Protein AF-A0A2V5TLI1-F1 (afdb_monomer)

Mean predicted aligned error: 14.73 Å

Radius of gyration: 25.05 Å; Cα contacts (8 Å, |Δi|>4): 36; chains: 1; bounding box: 52×43×59 Å

Secondary structure (DSSP, 8-state):
--HHHHHHHHHHHHHHHHHHH--GGG--HHHHHHHHHHHHHHHHHHHHHHHS-SSGGG-TTS-HHHHHHHHHHHHHHHHHHHHS----HHHHTT-HHHHHHHHHHHHHHHHHHHHHHHHHHHHHHHHSSS-HHHHHHHHHHHHHHHHS-STTSSS--

Solvent-accessible surface area (backbone atoms only — not comparable to full-atom values): 9344 Å² total; per-residue (Å²): 127,69,62,62,63,53,50,52,68,52,44,56,59,51,54,50,49,36,53,75,70,41,62,62,93,86,42,64,20,70,58,49,42,52,48,68,58,43,49,59,51,51,51,50,51,53,45,45,67,74,68,55,51,98,42,71,86,64,34,84,89,54,53,72,71,55,33,54,50,51,55,50,52,52,49,56,50,52,55,54,50,68,73,54,67,87,65,48,78,72,56,46,75,73,35,69,69,50,54,52,53,49,48,52,53,50,52,51,49,53,53,54,52,49,49,63,70,44,43,63,53,54,52,48,59,62,55,76,76,56,64,76,74,59,57,58,50,54,54,51,49,54,51,48,64,69,66,52,72,88,79,80,84,85,83,85,135

Structure (mmCIF, N/CA/C/O backbone):
data_AF-A0A2V5TLI1-F1
#
_entry.id   AF-A0A2V5TLI1-F1
#
loop_
_atom_site.group_PDB
_atom_site.id
_atom_site.type_symbol
_atom_site.label_atom_id
_atom_site.label_alt_id
_atom_site.label_comp_id
_atom_site.label_asym_id
_atom_site.label_entity_id
_atom_site.label_seq_id
_atom_site.pdbx_PDB_ins_code
_atom_site.Cartn_x
_atom_site.Cartn_y
_atom_site.Cartn_z
_atom_site.occupancy
_atom_site.B_iso_or_equiv
_atom_site.auth_seq_id
_atom_site.auth_comp_id
_atom_site.auth_asym_id
_atom_site.auth_atom_id
_atom_site.pdbx_PDB_model_num
ATOM 1 N N . MET A 1 1 ? 3.434 -0.096 6.756 1.00 56.91 1 MET A N 1
ATOM 2 C CA . MET A 1 1 ? 3.728 0.420 5.394 1.00 56.91 1 MET A CA 1
ATOM 3 C C . MET A 1 1 ? 4.841 -0.367 4.680 1.00 56.91 1 MET A C 1
ATOM 5 O O . MET A 1 1 ? 5.474 0.160 3.778 1.00 56.91 1 MET A O 1
ATOM 9 N N . THR A 1 2 ? 5.079 -1.636 5.031 1.00 74.00 2 THR A N 1
ATOM 10 C CA . THR A 1 2 ? 6.115 -2.478 4.396 1.00 74.00 2 THR A CA 1
ATOM 11 C C . THR A 1 2 ? 5.667 -3.091 3.068 1.00 74.00 2 THR A C 1
ATOM 13 O O . THR A 1 2 ? 6.516 -3.456 2.265 1.00 74.00 2 THR A O 1
ATOM 16 N N . GLY A 1 3 ? 4.357 -3.156 2.803 1.00 73.44 3 GLY A N 1
ATOM 17 C CA . GLY A 1 3 ? 3.825 -3.696 1.548 1.00 73.44 3 GLY A CA 1
ATOM 18 C C . GLY A 1 3 ? 4.264 -2.905 0.314 1.00 73.44 3 GLY A C 1
ATOM 19 O O . GLY A 1 3 ? 4.713 -3.501 -0.651 1.00 73.44 3 GLY A O 1
ATOM 20 N N . ILE A 1 4 ? 4.243 -1.569 0.375 1.00 77.06 4 ILE A N 1
ATOM 21 C CA . ILE A 1 4 ? 4.564 -0.687 -0.763 1.00 77.06 4 ILE A CA 1
ATOM 22 C C . ILE A 1 4 ? 5.971 -0.942 -1.348 1.00 77.06 4 ILE A C 1
ATOM 24 O O . ILE A 1 4 ? 6.070 -1.171 -2.554 1.00 77.06 4 ILE A O 1
ATOM 28 N N . PRO A 1 5 ? 7.071 -0.938 -0.564 1.00 79.25 5 PRO A N 1
ATOM 29 C CA . PRO A 1 5 ? 8.399 -1.191 -1.126 1.00 79.25 5 PRO A CA 1
ATOM 30 C C . PRO A 1 5 ? 8.560 -2.618 -1.667 1.00 79.25 5 PRO A C 1
ATOM 32 O O . PRO A 1 5 ? 9.257 -2.803 -2.660 1.00 79.25 5 PRO A O 1
ATOM 35 N N . ILE A 1 6 ? 7.902 -3.612 -1.062 1.00 80.88 6 ILE A N 1
ATOM 36 C CA . ILE A 1 6 ? 7.941 -5.006 -1.528 1.00 80.88 6 ILE A CA 1
ATOM 37 C C . ILE A 1 6 ? 7.189 -5.141 -2.857 1.00 80.88 6 ILE A C 1
ATOM 39 O O . ILE A 1 6 ? 7.718 -5.720 -3.804 1.00 80.88 6 ILE A O 1
ATOM 43 N N . SER A 1 7 ? 5.999 -4.543 -2.958 1.00 82.38 7 SER A N 1
ATOM 44 C CA . SER A 1 7 ? 5.223 -4.480 -4.197 1.00 82.38 7 SER A CA 1
ATOM 45 C C . SER A 1 7 ? 6.009 -3.802 -5.313 1.00 82.38 7 SER A C 1
ATOM 47 O O . SER A 1 7 ? 6.040 -4.325 -6.417 1.00 82.38 7 SER A O 1
ATOM 49 N N . ASN A 1 8 ? 6.712 -2.701 -5.038 1.00 80.75 8 ASN A N 1
ATOM 50 C CA . ASN A 1 8 ? 7.533 -2.031 -6.051 1.00 80.75 8 ASN A CA 1
ATOM 51 C C . ASN A 1 8 ? 8.754 -2.866 -6.471 1.00 80.75 8 ASN A C 1
ATOM 53 O O . ASN A 1 8 ? 9.108 -2.882 -7.648 1.00 80.75 8 ASN A O 1
ATOM 57 N N . ALA A 1 9 ? 9.390 -3.569 -5.527 1.00 82.50 9 ALA A N 1
ATOM 58 C CA . ALA A 1 9 ? 10.556 -4.405 -5.805 1.00 82.50 9 ALA A CA 1
ATOM 59 C C . ALA A 1 9 ? 10.224 -5.612 -6.698 1.00 82.50 9 ALA A C 1
ATOM 61 O O . ALA A 1 9 ? 11.061 -6.024 -7.497 1.00 82.50 9 ALA A O 1
ATOM 62 N N . ILE A 1 10 ? 9.016 -6.166 -6.566 1.00 85.75 10 ILE A N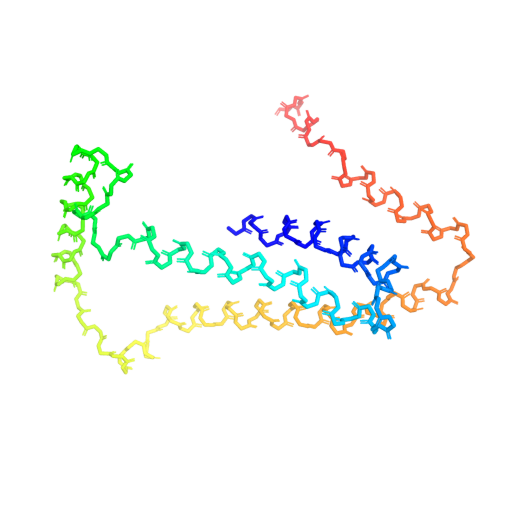 1
ATOM 63 C CA . ILE A 1 10 ? 8.553 -7.324 -7.345 1.00 85.75 10 ILE A CA 1
ATOM 64 C C . ILE A 1 10 ? 7.811 -6.879 -8.609 1.00 85.75 10 ILE A C 1
ATOM 66 O O . ILE A 1 10 ? 8.014 -7.450 -9.679 1.00 85.75 10 ILE A O 1
ATOM 70 N N . GLY A 1 11 ? 6.981 -5.842 -8.496 1.00 83.38 11 GLY A N 1
ATOM 71 C CA . GLY A 1 11 ? 6.141 -5.329 -9.571 1.00 83.38 11 GLY A CA 1
ATOM 72 C C . GLY A 1 11 ? 6.961 -4.806 -10.741 1.00 83.38 11 GLY A C 1
ATOM 73 O O . GLY A 1 11 ? 6.709 -5.200 -11.869 1.00 83.38 11 GLY A O 1
ATOM 74 N N . ALA A 1 12 ? 8.011 -4.013 -10.500 1.00 83.62 12 ALA A N 1
ATOM 75 C CA . ALA A 1 12 ? 8.782 -3.426 -11.598 1.00 83.62 12 ALA A CA 1
ATOM 76 C C . ALA A 1 12 ? 9.468 -4.472 -12.517 1.00 83.62 12 ALA A C 1
ATOM 78 O O . ALA A 1 12 ? 9.313 -4.365 -13.736 1.00 83.62 12 ALA A O 1
ATOM 79 N N . PRO A 1 13 ? 10.168 -5.508 -12.003 1.00 87.69 13 PRO A N 1
ATOM 80 C CA . PRO A 1 13 ? 10.688 -6.589 -12.845 1.00 87.69 13 PRO A CA 1
ATOM 81 C C . PRO A 1 13 ? 9.594 -7.438 -13.504 1.00 87.69 13 PRO A C 1
ATOM 83 O O . PRO A 1 13 ? 9.740 -7.822 -14.662 1.00 87.69 13 PRO A O 1
ATOM 86 N N . LEU A 1 14 ? 8.502 -7.721 -12.785 1.00 87.12 14 LEU A N 1
ATOM 87 C CA . LEU A 1 14 ? 7.394 -8.528 -13.298 1.00 87.12 14 LEU A CA 1
ATOM 88 C C . LEU A 1 14 ? 6.684 -7.828 -14.465 1.00 87.12 14 LEU A C 1
ATOM 90 O O . LEU A 1 14 ? 6.477 -8.436 -15.513 1.00 87.12 14 LEU A O 1
ATOM 94 N N . SER A 1 15 ? 6.375 -6.538 -14.319 1.00 86.56 15 SER A N 1
ATOM 95 C CA . SER A 1 15 ? 5.786 -5.717 -15.377 1.00 86.56 15 SER A CA 1
ATOM 96 C C . SER A 1 15 ? 6.725 -5.595 -16.582 1.00 86.56 15 SER A C 1
ATOM 98 O O . SER A 1 15 ? 6.261 -5.681 -17.717 1.00 86.56 15 SER A O 1
ATOM 100 N N . GLY A 1 16 ? 8.041 -5.461 -16.360 1.00 85.44 16 GLY A N 1
ATOM 101 C CA . GLY A 1 16 ? 9.040 -5.470 -17.435 1.00 85.44 16 GLY A CA 1
ATOM 102 C C . GLY A 1 16 ? 9.054 -6.789 -18.214 1.00 85.44 16 GLY A C 1
ATOM 103 O O . GLY A 1 16 ? 8.968 -6.787 -19.438 1.00 85.44 16 GLY A O 1
ATOM 104 N N . PHE A 1 17 ? 9.049 -7.922 -17.507 1.00 88.25 17 PHE A N 1
ATOM 105 C CA . PHE A 1 17 ? 8.986 -9.246 -18.128 1.00 88.25 17 PHE A CA 1
ATOM 106 C C . PHE A 1 17 ? 7.717 -9.438 -18.972 1.00 88.25 17 PHE A C 1
ATOM 108 O O . PHE A 1 17 ? 7.788 -9.964 -20.081 1.00 88.25 17 PHE A O 1
ATOM 115 N N . ILE A 1 18 ? 6.560 -8.982 -18.481 1.00 86.81 18 ILE A N 1
ATOM 116 C CA . ILE A 1 18 ? 5.294 -9.071 -19.221 1.00 86.81 18 ILE A CA 1
ATOM 117 C C . ILE A 1 18 ? 5.344 -8.219 -20.495 1.00 86.81 18 ILE A C 1
ATOM 119 O O . ILE A 1 18 ? 4.918 -8.679 -21.553 1.00 86.81 18 ILE A O 1
ATOM 123 N N . LEU A 1 19 ? 5.880 -6.999 -20.415 1.00 86.06 19 LEU A N 1
ATOM 124 C CA . LEU A 1 19 ? 5.987 -6.115 -21.576 1.00 86.06 19 LEU A CA 1
ATOM 125 C C . LEU A 1 19 ? 6.911 -6.680 -22.665 1.00 86.06 19 LEU A C 1
ATOM 127 O O . LEU A 1 19 ? 6.568 -6.567 -23.843 1.00 86.06 19 LEU A O 1
ATOM 131 N N . ASP A 1 20 ? 8.015 -7.318 -22.270 1.00 84.62 20 ASP A N 1
ATOM 132 C CA . ASP A 1 20 ? 9.038 -7.830 -23.190 1.00 84.62 20 ASP A CA 1
ATOM 133 C C . ASP A 1 20 ? 8.717 -9.216 -23.777 1.00 84.62 20 ASP A C 1
ATOM 135 O O . ASP A 1 20 ? 9.148 -9.527 -24.884 1.00 84.62 20 ASP A O 1
ATOM 139 N N . GLN A 1 21 ? 8.010 -10.081 -23.040 1.00 82.44 21 GLN A N 1
ATOM 140 C CA . GLN A 1 21 ? 7.843 -11.498 -23.411 1.00 82.44 21 GLN A CA 1
ATOM 141 C C . GLN A 1 21 ? 6.412 -11.869 -23.828 1.00 82.44 21 GLN A C 1
ATOM 143 O O . GLN A 1 21 ? 6.206 -12.902 -24.469 1.00 82.44 21 GLN A O 1
ATOM 148 N N . VAL A 1 22 ? 5.402 -11.061 -23.485 1.00 82.19 22 VAL A N 1
ATOM 149 C CA . VAL A 1 22 ? 3.990 -11.420 -23.699 1.00 82.19 22 VAL A CA 1
ATOM 150 C C . VAL A 1 22 ? 3.417 -10.687 -24.910 1.00 82.19 22 VAL A C 1
ATOM 152 O O . VAL A 1 22 ? 2.838 -9.608 -24.809 1.00 82.19 22 VAL A O 1
ATOM 155 N N . HIS A 1 23 ? 3.523 -11.335 -26.070 1.00 80.31 23 HIS A N 1
ATOM 156 C CA . HIS A 1 23 ? 2.952 -10.880 -27.346 1.00 80.31 23 HIS A CA 1
ATOM 157 C C . HIS A 1 23 ? 1.864 -11.830 -27.867 1.00 80.31 23 HIS A C 1
ATOM 159 O O . HIS A 1 23 ? 1.790 -12.152 -29.054 1.00 80.31 23 HIS A O 1
ATOM 165 N N . TRP A 1 24 ? 1.028 -12.348 -26.971 1.00 85.19 24 TRP A N 1
ATOM 166 C CA . TRP A 1 24 ? 0.024 -13.341 -27.346 1.00 85.19 24 TRP A CA 1
ATOM 167 C C . TRP A 1 24 ? -1.140 -12.719 -28.121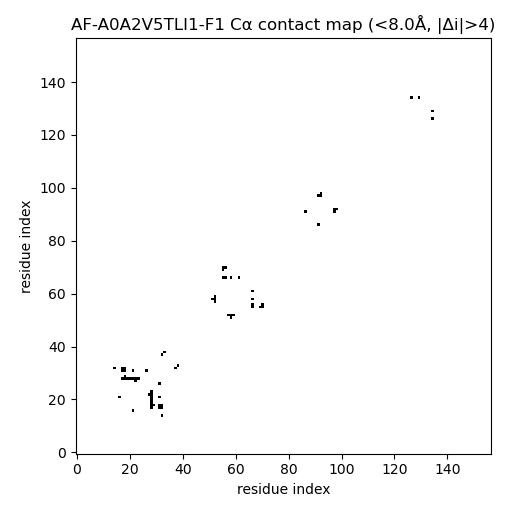 1.00 85.19 24 TRP A C 1
ATOM 169 O O . TRP A 1 24 ? -1.548 -11.583 -27.862 1.00 85.19 24 TRP A O 1
ATOM 179 N N . LEU A 1 25 ? -1.705 -13.505 -29.046 1.00 77.56 25 LEU A N 1
ATOM 180 C CA . LEU A 1 25 ? -2.914 -13.175 -29.817 1.00 77.56 25 LEU A CA 1
ATOM 181 C C . LEU A 1 25 ? -2.807 -11.887 -30.660 1.00 77.56 25 LEU A C 1
ATOM 183 O O . LEU A 1 25 ? -3.817 -11.248 -30.941 1.00 77.56 25 LEU A O 1
ATOM 187 N N . GLY A 1 26 ? -1.590 -11.476 -31.039 1.00 81.62 26 GLY A N 1
ATOM 188 C CA . GLY A 1 26 ? -1.364 -10.240 -31.802 1.00 81.62 26 GLY A CA 1
ATOM 189 C C . GLY A 1 26 ? -1.720 -8.960 -31.034 1.00 81.62 26 GLY A C 1
ATOM 190 O O . GLY A 1 26 ? -1.833 -7.892 -31.632 1.00 81.62 26 GLY A O 1
ATOM 191 N N . MET A 1 27 ? -1.920 -9.049 -29.715 1.00 83.12 27 MET A N 1
ATOM 192 C CA . MET A 1 27 ? -2.233 -7.905 -28.865 1.00 83.12 27 MET A CA 1
ATOM 193 C C . MET A 1 27 ? -0.960 -7.263 -28.316 1.00 83.12 27 MET A C 1
ATOM 195 O O . MET A 1 27 ? 0.014 -7.939 -27.992 1.00 83.12 27 MET A O 1
ATOM 199 N N . SER A 1 28 ? -0.988 -5.939 -28.163 1.00 85.38 28 SER A N 1
ATOM 200 C CA . SER A 1 28 ? 0.102 -5.191 -27.540 1.00 85.38 28 SER A CA 1
ATOM 201 C C . SER A 1 28 ? 0.292 -5.596 -26.073 1.00 85.38 28 SER A C 1
ATOM 203 O O . SER A 1 28 ? -0.683 -5.674 -25.320 1.00 85.38 28 SER A O 1
ATOM 205 N N . SER A 1 29 ? 1.543 -5.766 -25.644 1.00 86.88 29 SER A N 1
ATOM 206 C CA . SER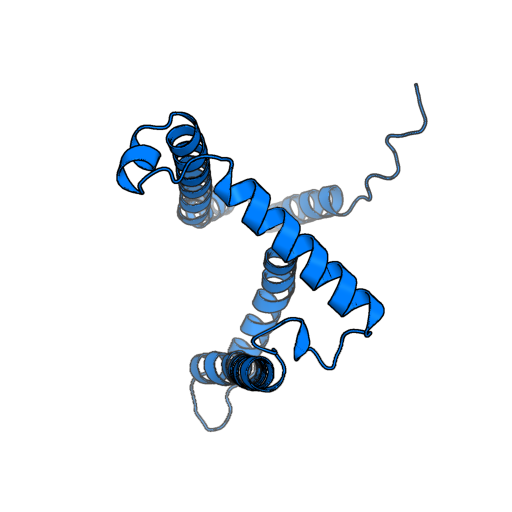 A 1 29 ? 1.914 -6.268 -24.313 1.00 86.88 29 SER A CA 1
ATOM 207 C C . SER A 1 29 ? 1.361 -5.436 -23.149 1.00 86.88 29 SER A C 1
ATOM 209 O O . SER A 1 29 ? 1.084 -5.971 -22.080 1.00 86.88 29 SER A O 1
ATOM 211 N N . TRP A 1 30 ? 1.115 -4.134 -23.347 1.00 87.25 30 TRP A N 1
ATOM 212 C CA . TRP A 1 30 ? 0.516 -3.270 -22.319 1.00 87.25 30 TRP A CA 1
ATOM 213 C C . TRP A 1 30 ? -0.906 -3.703 -21.922 1.00 87.25 30 TRP A C 1
ATOM 215 O O . TRP A 1 30 ? -1.308 -3.522 -20.775 1.00 87.25 30 TRP A O 1
ATOM 225 N N . ARG A 1 31 ? -1.668 -4.313 -22.845 1.00 89.44 31 ARG A N 1
ATOM 226 C CA . ARG A 1 31 ? -3.004 -4.861 -22.548 1.00 89.44 31 ARG A CA 1
ATOM 227 C C . ARG A 1 31 ? -2.880 -6.110 -21.685 1.00 89.44 31 ARG A C 1
ATOM 229 O O . ARG A 1 31 ? -3.654 -6.289 -20.752 1.00 89.44 31 ARG A O 1
ATOM 236 N N . TRP A 1 32 ? -1.882 -6.944 -21.976 1.00 89.75 32 TRP A N 1
ATOM 237 C CA . TRP A 1 32 ? -1.574 -8.128 -21.181 1.00 89.75 32 TRP A CA 1
ATOM 238 C C . TRP A 1 32 ? -1.082 -7.781 -19.783 1.00 89.75 32 TRP A C 1
ATOM 240 O O . TRP A 1 32 ? -1.475 -8.464 -18.847 1.00 89.75 32 TRP A O 1
ATOM 250 N N . LEU A 1 33 ? -0.325 -6.694 -19.616 1.00 89.12 33 LEU A N 1
ATOM 251 C CA . LEU A 1 33 ? 0.033 -6.172 -18.296 1.00 89.12 33 LEU A CA 1
ATOM 252 C C . LEU A 1 33 ? -1.226 -5.867 -17.475 1.00 89.12 33 LEU A C 1
ATOM 254 O O . LEU A 1 33 ? -1.386 -6.402 -16.383 1.00 89.12 33 LEU A O 1
ATOM 258 N N . LEU A 1 34 ? -2.169 -5.100 -18.032 1.00 88.44 34 LEU A N 1
ATOM 259 C CA . LEU A 1 34 ? -3.424 -4.779 -17.345 1.00 88.44 34 LEU A CA 1
ATOM 260 C C . LEU A 1 34 ? -4.260 -6.021 -17.010 1.00 88.44 34 LEU A C 1
ATOM 262 O O . LEU A 1 34 ? -4.866 -6.077 -15.945 1.00 88.44 34 LEU A O 1
ATOM 266 N N . ILE A 1 35 ? -4.304 -7.012 -17.902 1.00 90.62 35 ILE A N 1
ATOM 267 C CA . ILE A 1 35 ? -5.069 -8.244 -17.677 1.00 90.62 35 ILE A CA 1
ATOM 268 C C . ILE A 1 35 ? -4.395 -9.113 -16.613 1.00 90.62 35 ILE A C 1
ATOM 270 O O . ILE A 1 35 ? -5.053 -9.532 -15.669 1.00 90.62 35 ILE A O 1
ATOM 274 N N . LEU A 1 36 ? -3.097 -9.388 -16.748 1.00 89.81 36 LEU A N 1
ATOM 275 C CA . LEU A 1 36 ? -2.369 -10.299 -15.863 1.00 89.81 36 LEU A CA 1
ATOM 276 C C . LEU A 1 36 ? -2.159 -9.721 -14.465 1.00 89.81 36 LEU A C 1
ATOM 278 O O . LEU A 1 36 ? -2.129 -10.481 -13.504 1.00 89.81 36 LEU A O 1
ATOM 282 N N . GLU A 1 37 ? -2.040 -8.402 -14.337 1.00 88.69 37 GLU A N 1
ATOM 283 C CA . GLU A 1 37 ? -1.909 -7.731 -13.042 1.00 88.69 37 GLU A CA 1
ATOM 284 C C . GLU A 1 37 ? -3.279 -7.367 -12.448 1.00 88.69 37 GLU A C 1
ATOM 286 O O . GLU A 1 37 ? -3.514 -7.521 -11.248 1.00 88.69 37 GLU A O 1
ATOM 291 N N . GLY A 1 38 ? -4.227 -6.952 -13.292 1.00 89.69 38 GLY A N 1
ATOM 292 C CA . GLY A 1 38 ? -5.570 -6.565 -12.870 1.00 89.69 38 GLY A CA 1
ATOM 293 C C . GLY A 1 38 ? -6.459 -7.748 -12.493 1.00 89.69 38 GLY A C 1
ATOM 294 O O . GLY A 1 38 ? -7.218 -7.650 -11.532 1.00 89.69 38 GLY A O 1
ATOM 295 N N . LEU A 1 39 ? -6.364 -8.884 -13.190 1.00 94.25 39 LEU A N 1
ATOM 296 C CA . LEU A 1 39 ? -7.216 -10.046 -12.919 1.00 94.25 39 LEU A CA 1
ATOM 297 C C . LEU A 1 39 ? -7.002 -10.618 -11.503 1.00 94.25 39 LEU A C 1
ATOM 299 O O . LEU A 1 39 ? -8.000 -10.781 -10.796 1.00 94.25 39 LEU A O 1
ATOM 303 N N . PRO A 1 40 ? -5.763 -10.855 -11.018 1.00 92.44 40 PRO A N 1
ATOM 304 C CA . PRO A 1 40 ? -5.534 -11.247 -9.629 1.00 92.44 40 PRO A CA 1
ATOM 305 C C . PRO A 1 40 ? -6.061 -10.214 -8.631 1.00 92.44 40 PRO A C 1
ATOM 307 O O . PRO A 1 40 ? -6.635 -10.596 -7.616 1.00 92.44 40 PRO A O 1
ATOM 310 N N . ALA A 1 41 ? -5.925 -8.915 -8.921 1.00 91.81 41 ALA A N 1
ATOM 311 C CA . ALA A 1 41 ? -6.433 -7.857 -8.050 1.00 91.81 41 ALA A CA 1
ATOM 312 C C . ALA A 1 41 ? -7.969 -7.876 -7.950 1.00 91.81 41 ALA A C 1
ATOM 314 O O . ALA A 1 41 ? -8.513 -7.757 -6.853 1.00 91.81 41 ALA A O 1
ATOM 315 N N . VAL A 1 42 ? -8.671 -8.090 -9.068 1.00 94.75 42 VAL A N 1
ATOM 316 C CA . VAL A 1 42 ? -10.135 -8.238 -9.092 1.00 94.75 42 VAL A CA 1
ATOM 317 C C . VAL A 1 42 ? -10.566 -9.481 -8.319 1.00 94.75 42 VAL A C 1
ATOM 319 O O . VAL A 1 42 ? -11.477 -9.395 -7.499 1.00 94.75 42 VAL A O 1
ATOM 322 N N . ILE A 1 43 ? -9.889 -10.615 -8.520 1.00 95.06 43 ILE A N 1
ATOM 323 C CA . ILE A 1 43 ? -10.162 -11.849 -7.770 1.00 95.06 43 ILE A CA 1
ATOM 324 C C . ILE A 1 43 ? -9.971 -11.604 -6.272 1.00 95.06 43 ILE A C 1
ATOM 326 O O . ILE A 1 43 ? -10.862 -11.923 -5.490 1.00 95.06 43 ILE A O 1
ATOM 330 N N . CYS A 1 44 ? -8.866 -10.977 -5.863 1.00 93.12 44 CYS A N 1
ATOM 331 C CA . CYS A 1 44 ? -8.631 -10.597 -4.472 1.00 93.12 44 CYS A CA 1
ATOM 332 C C . CYS A 1 44 ? -9.711 -9.651 -3.934 1.00 93.12 44 CYS A C 1
ATOM 334 O O . CYS A 1 44 ? -10.110 -9.799 -2.786 1.00 93.12 44 CYS A O 1
ATOM 336 N N . GLY A 1 45 ? -10.213 -8.714 -4.741 1.00 92.38 45 GLY A N 1
ATOM 337 C CA . GLY A 1 45 ? -11.315 -7.826 -4.365 1.00 92.38 45 GLY A CA 1
ATOM 338 C C . GLY A 1 45 ? -12.631 -8.574 -4.135 1.00 92.38 45 GLY A C 1
ATOM 339 O O . GLY A 1 45 ? -13.304 -8.342 -3.133 1.00 92.38 45 GLY A O 1
ATOM 340 N N . VAL A 1 46 ? -12.972 -9.520 -5.014 1.00 94.00 46 VAL A N 1
ATOM 341 C CA . 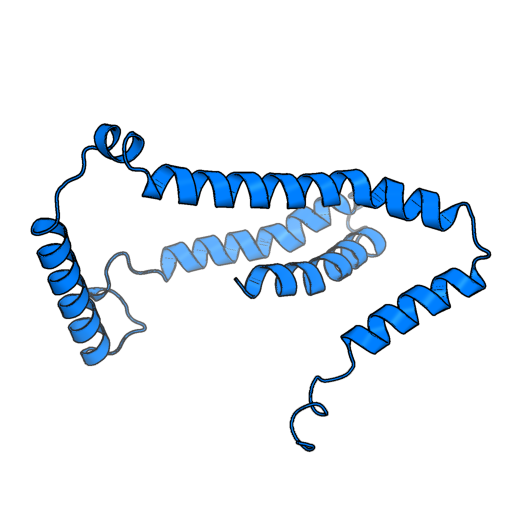VAL A 1 46 ? -14.155 -10.382 -4.856 1.00 94.00 46 VAL A CA 1
ATOM 342 C C . VAL A 1 46 ? -13.999 -11.301 -3.646 1.00 94.00 46 VAL A C 1
ATOM 344 O O . VAL A 1 46 ? -14.922 -11.428 -2.847 1.00 94.00 46 VAL A O 1
ATOM 347 N N . LEU A 1 47 ? -12.824 -11.905 -3.464 1.00 90.69 47 LEU A N 1
ATOM 348 C CA . LEU A 1 47 ? -12.527 -12.717 -2.288 1.00 90.69 47 LEU A CA 1
ATOM 349 C C . LEU A 1 47 ? -12.606 -11.881 -1.014 1.00 90.69 47 LEU A C 1
ATOM 351 O O . LEU A 1 47 ? -13.231 -12.317 -0.061 1.00 90.69 47 LEU A O 1
ATOM 355 N N . ALA A 1 48 ? -12.053 -10.669 -0.997 1.00 89.31 48 ALA A N 1
ATOM 356 C CA . ALA A 1 48 ? -12.192 -9.767 0.136 1.00 89.31 48 ALA A CA 1
ATOM 357 C C . ALA A 1 48 ? -13.670 -9.480 0.418 1.00 89.31 48 ALA A C 1
ATOM 359 O O . ALA A 1 48 ? -14.087 -9.615 1.555 1.00 89.31 48 ALA A O 1
ATOM 360 N N . TYR A 1 49 ? -14.487 -9.193 -0.595 1.00 85.56 49 TYR A N 1
ATOM 361 C CA . TYR A 1 49 ? -15.924 -8.981 -0.405 1.00 85.56 49 TYR A CA 1
ATOM 362 C C . TYR A 1 49 ? -16.650 -10.204 0.189 1.00 85.56 49 TYR A C 1
ATOM 364 O O . TYR A 1 49 ? -17.552 -10.045 1.005 1.00 85.56 49 TYR A O 1
ATOM 372 N N . LEU A 1 50 ? -16.254 -11.422 -0.193 1.00 84.88 50 LEU A N 1
ATOM 373 C CA . LEU A 1 50 ? -16.877 -12.659 0.293 1.00 84.88 50 LEU A CA 1
ATOM 374 C C . LEU A 1 50 ? -16.322 -13.146 1.643 1.00 84.88 50 LEU A C 1
ATOM 376 O O . LEU A 1 50 ? -17.043 -13.800 2.395 1.00 84.88 50 LEU A O 1
ATOM 380 N N . LEU A 1 51 ? -15.048 -12.876 1.940 1.00 84.00 51 LEU A N 1
ATOM 381 C CA . LEU A 1 51 ? -14.355 -13.349 3.140 1.00 84.00 51 LEU A CA 1
ATOM 382 C C . LEU A 1 51 ? -14.304 -12.312 4.269 1.00 84.00 51 LEU A C 1
ATOM 384 O O . LEU A 1 51 ? -14.213 -12.734 5.423 1.00 84.00 51 LEU A O 1
ATOM 388 N N . LEU A 1 52 ? -14.343 -10.999 3.987 1.00 82.38 52 LEU A N 1
ATOM 389 C CA . LEU A 1 52 ? -14.358 -9.978 5.040 1.00 82.38 52 LEU A CA 1
ATOM 390 C C . LEU A 1 52 ? -15.752 -9.905 5.678 1.00 82.38 52 LEU A C 1
ATOM 392 O O . LEU A 1 52 ? -16.713 -9.500 5.025 1.00 82.38 52 LEU A O 1
ATOM 396 N N . PRO A 1 53 ? -15.871 -10.234 6.970 1.00 78.94 53 PRO A N 1
ATOM 397 C CA . PRO A 1 53 ? -17.102 -10.036 7.714 1.00 78.94 53 PRO A CA 1
ATOM 398 C C . PRO A 1 53 ? -17.284 -8.546 8.011 1.00 78.94 53 PRO A C 1
ATOM 400 O O . PRO A 1 53 ? -16.328 -7.853 8.361 1.00 78.94 53 PRO A O 1
ATOM 403 N N . ASN A 1 54 ? -18.523 -8.058 7.953 1.00 78.69 54 ASN A N 1
ATOM 404 C CA . ASN A 1 54 ? -18.829 -6.656 8.259 1.00 78.69 54 ASN A CA 1
ATOM 405 C C . ASN A 1 54 ? -18.708 -6.338 9.757 1.00 78.69 54 ASN A C 1
ATOM 407 O O . ASN A 1 54 ? -18.620 -5.172 10.144 1.00 78.69 54 ASN A O 1
ATOM 411 N N . ARG A 1 55 ? -18.735 -7.365 10.616 1.00 76.31 55 ARG A N 1
ATOM 412 C CA . ARG A 1 55 ? -18.659 -7.228 12.072 1.00 76.31 55 ARG A CA 1
ATOM 413 C C . ARG A 1 55 ? -17.691 -8.246 12.672 1.00 76.31 55 ARG A C 1
ATOM 415 O O . ARG A 1 55 ? -17.689 -9.393 12.226 1.00 76.31 55 ARG A O 1
ATOM 422 N N . PRO A 1 56 ? -16.961 -7.893 13.748 1.00 74.25 56 PRO A N 1
ATOM 423 C CA . PRO A 1 56 ? -16.098 -8.837 14.461 1.00 74.25 56 PRO A CA 1
ATOM 424 C C . PRO A 1 56 ? -16.823 -10.121 14.897 1.00 74.25 56 PRO A C 1
ATOM 426 O O . PRO A 1 56 ? -16.245 -11.202 14.853 1.00 74.25 56 PRO A O 1
ATOM 429 N N . ALA A 1 57 ? -18.114 -10.028 15.239 1.00 72.19 57 ALA A N 1
ATOM 430 C CA . ALA A 1 57 ? -18.938 -11.178 15.624 1.00 72.19 57 ALA A CA 1
ATOM 431 C C . ALA A 1 57 ? -19.114 -12.215 14.490 1.00 72.19 57 ALA A C 1
ATOM 433 O O . ALA A 1 57 ? -19.124 -13.423 14.735 1.00 72.19 57 ALA A O 1
ATOM 434 N N . GLU A 1 58 ? -19.187 -11.754 13.238 1.00 75.06 58 GLU A N 1
ATOM 435 C CA . GLU A 1 58 ? -19.383 -12.583 12.038 1.00 75.06 58 GLU A CA 1
ATOM 436 C C . GLU A 1 58 ? -18.063 -13.177 11.513 1.00 75.06 58 GLU A C 1
ATOM 438 O O . GLU A 1 58 ? -18.059 -13.980 10.576 1.00 75.06 58 GLU A O 1
ATOM 443 N N . ALA A 1 59 ? -16.928 -12.813 12.121 1.00 79.38 59 ALA A N 1
ATOM 444 C CA . ALA A 1 59 ? -15.610 -13.267 11.711 1.00 79.38 59 ALA A CA 1
ATOM 445 C C . ALA A 1 59 ? -15.409 -14.762 11.930 1.00 79.38 59 ALA A C 1
ATOM 447 O O . ALA A 1 59 ? -15.146 -15.224 13.034 1.00 79.38 59 ALA A O 1
ATOM 448 N N . LYS A 1 60 ? -15.490 -15.541 10.851 1.00 75.88 60 LYS A N 1
ATOM 449 C CA . LYS A 1 60 ? -15.257 -16.992 10.898 1.00 75.88 60 LYS A CA 1
ATOM 450 C C . LYS A 1 60 ? -13.792 -17.372 11.139 1.00 75.88 60 LYS A C 1
ATOM 452 O O . LYS A 1 60 ? -13.528 -18.509 11.502 1.00 75.88 60 LYS A O 1
ATOM 457 N N . PHE A 1 61 ? -12.858 -16.443 10.935 1.00 82.12 61 PHE A N 1
ATOM 458 C CA . PHE A 1 61 ? -11.425 -16.674 11.140 1.00 82.12 61 PHE A CA 1
ATOM 459 C C . PHE A 1 61 ? -10.956 -16.420 12.585 1.00 82.12 61 PHE A C 1
ATOM 461 O O . PHE A 1 61 ? -9.812 -16.734 12.891 1.00 82.12 61 PHE A O 1
ATOM 468 N N . LEU A 1 62 ? -11.808 -15.850 13.449 1.00 81.06 62 LEU A N 1
ATOM 469 C CA . LEU A 1 62 ? -11.489 -15.546 14.849 1.00 81.06 62 LEU A CA 1
ATOM 470 C C . LEU A 1 62 ? -12.088 -16.590 15.796 1.00 81.06 62 LEU A C 1
ATOM 472 O O . LEU A 1 62 ? -13.222 -17.036 15.600 1.00 81.06 62 LEU A O 1
ATOM 476 N N . THR A 1 63 ? -11.356 -16.919 16.857 1.00 86.81 63 THR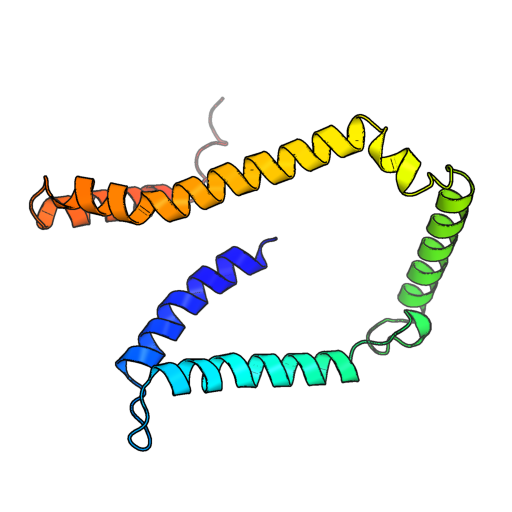 A N 1
ATOM 477 C CA . THR A 1 63 ? -11.867 -17.713 17.986 1.00 86.81 63 THR A CA 1
ATOM 478 C C . THR A 1 63 ? -12.859 -16.903 18.824 1.00 86.81 63 THR A C 1
ATOM 480 O O . THR A 1 63 ? -12.836 -15.672 18.806 1.00 86.81 63 THR A O 1
ATOM 483 N N . GLU A 1 64 ? -13.740 -17.565 19.580 1.00 85.69 64 GLU A N 1
ATOM 484 C CA . GLU A 1 64 ? -14.723 -16.853 20.415 1.00 85.69 64 GLU A CA 1
ATOM 485 C C . GLU A 1 64 ? -14.062 -15.921 21.441 1.00 85.69 64 GLU A C 1
ATOM 487 O O . GLU A 1 64 ? -14.488 -14.778 21.589 1.00 85.69 64 GLU A O 1
ATOM 492 N N . SER A 1 65 ? -12.941 -16.336 22.041 1.00 86.12 65 SER A N 1
ATOM 493 C CA . SER A 1 65 ? -12.164 -15.491 22.956 1.00 86.12 65 SER A CA 1
ATOM 494 C C . SER A 1 65 ? -11.604 -14.229 22.293 1.00 86.12 65 SER A C 1
ATOM 496 O O . SER A 1 65 ? -11.593 -13.163 22.905 1.00 86.12 65 SER A O 1
ATOM 498 N N . GLU A 1 66 ? -11.144 -14.323 21.041 1.00 86.44 66 GLU A N 1
ATOM 499 C CA . GLU A 1 66 ? -10.643 -13.159 20.299 1.00 86.44 66 GLU A CA 1
ATOM 500 C C . GLU A 1 66 ? -11.783 -12.218 19.913 1.00 86.44 66 GLU A C 1
ATOM 502 O O . GLU A 1 66 ? -11.630 -11.000 19.994 1.00 86.44 66 GLU A O 1
ATOM 507 N N . LYS A 1 67 ? -12.943 -12.766 19.530 1.00 86.88 67 LYS A N 1
ATOM 508 C CA . LYS A 1 67 ? -14.133 -11.962 19.231 1.00 86.88 67 LYS A CA 1
ATOM 509 C C . LYS A 1 67 ? -14.577 -11.160 20.444 1.00 86.88 67 LYS A C 1
ATOM 511 O O . LYS A 1 67 ? -14.773 -9.953 20.315 1.00 86.88 67 LYS A O 1
ATOM 516 N N . ASP A 1 68 ? -14.696 -11.802 21.601 1.00 87.94 68 ASP A N 1
ATOM 517 C CA . ASP A 1 68 ? -15.130 -11.146 22.835 1.00 87.94 68 ASP A CA 1
ATOM 518 C C . ASP A 1 68 ? -14.144 -10.068 23.283 1.00 87.94 68 ASP A C 1
ATOM 520 O O . ASP A 1 68 ? -14.557 -8.969 23.668 1.00 87.94 68 ASP A O 1
ATOM 524 N N . TRP A 1 69 ? -12.840 -10.333 23.158 1.00 89.50 69 TRP A N 1
ATOM 525 C CA . TRP A 1 69 ? -11.810 -9.335 23.434 1.00 89.50 69 TRP A CA 1
ATOM 526 C C . TRP A 1 69 ? -11.940 -8.114 22.510 1.00 89.50 69 TRP A C 1
ATOM 528 O O . TRP A 1 69 ? -11.984 -6.983 22.996 1.00 89.50 69 TRP A O 1
ATOM 538 N N . ILE A 1 70 ? -12.083 -8.328 21.194 1.00 87.62 70 ILE A N 1
ATOM 539 C CA . ILE A 1 70 ? -12.247 -7.245 20.210 1.00 87.62 70 ILE A CA 1
ATOM 540 C C . ILE A 1 70 ? -13.520 -6.442 20.490 1.00 87.62 70 ILE A C 1
ATOM 542 O O . ILE A 1 70 ? -13.476 -5.215 20.512 1.00 87.62 70 ILE A O 1
ATOM 546 N N . ILE A 1 71 ? -14.653 -7.108 20.726 1.00 88.88 71 ILE A N 1
ATOM 547 C CA . ILE A 1 71 ? -15.936 -6.444 21.000 1.00 88.88 71 ILE A CA 1
ATOM 548 C C . ILE A 1 71 ? -15.847 -5.590 22.268 1.00 88.88 71 ILE A C 1
ATOM 550 O O . ILE A 1 71 ? -16.362 -4.471 22.287 1.00 88.88 71 ILE A O 1
ATOM 554 N N . THR A 1 72 ? -15.186 -6.096 23.309 1.00 88.56 72 THR A N 1
ATOM 555 C CA . THR A 1 72 ? -14.992 -5.363 24.566 1.00 88.56 72 THR A CA 1
ATOM 556 C C . THR A 1 72 ? -14.114 -4.133 24.349 1.00 88.56 72 THR A C 1
ATOM 558 O O . THR A 1 72 ? -14.508 -3.033 24.720 1.00 88.56 72 THR A O 1
ATOM 561 N N . GLN A 1 73 ? -12.983 -4.278 23.653 1.00 88.44 73 GLN A N 1
ATOM 562 C CA . GLN A 1 73 ? -12.105 -3.147 23.338 1.00 88.44 73 GLN A CA 1
ATOM 563 C C . GLN A 1 73 ? -12.780 -2.089 22.454 1.00 88.44 73 GLN A C 1
ATOM 565 O O . GLN A 1 73 ? -12.615 -0.896 22.692 1.00 88.44 73 GLN A O 1
ATOM 570 N N . LEU A 1 74 ? -13.583 -2.498 21.466 1.00 86.25 74 LEU A N 1
A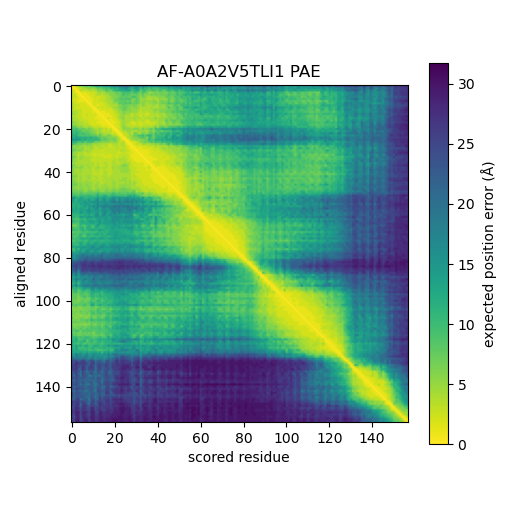TOM 571 C CA . LEU A 1 74 ? -14.358 -1.562 20.643 1.00 86.25 74 LEU A CA 1
ATOM 572 C C . LEU A 1 74 ? -15.364 -0.757 21.474 1.00 86.25 74 LEU A C 1
ATOM 574 O O . LEU A 1 74 ? -15.516 0.439 21.231 1.00 86.25 74 LEU A O 1
ATOM 578 N N . LYS A 1 75 ? -16.024 -1.388 22.454 1.00 86.75 75 LYS A N 1
ATOM 579 C CA . LYS A 1 75 ? -16.926 -0.690 23.384 1.00 86.75 75 LYS A CA 1
ATOM 580 C C . LYS A 1 75 ? -16.170 0.305 24.261 1.00 86.75 75 LYS A C 1
ATOM 582 O O . LYS A 1 75 ? -16.570 1.463 24.325 1.00 86.75 75 LYS A O 1
ATOM 587 N N . ASP A 1 76 ? -15.046 -0.108 24.843 1.00 86.56 76 ASP A N 1
ATOM 588 C CA . ASP A 1 76 ? -14.203 0.772 25.661 1.00 86.56 76 ASP A CA 1
ATOM 589 C C . ASP A 1 76 ? -13.698 1.986 24.857 1.00 86.56 76 ASP A C 1
ATOM 591 O O . ASP A 1 76 ? -13.648 3.111 25.360 1.00 86.56 76 ASP A O 1
ATOM 595 N N . GLU A 1 77 ? -13.339 1.790 23.584 1.00 83.19 77 GLU A N 1
ATOM 596 C CA . GLU A 1 77 ? -12.972 2.885 22.686 1.00 83.19 77 GLU A CA 1
ATOM 597 C C . GLU A 1 77 ? -14.147 3.816 22.369 1.00 83.19 77 GLU A C 1
ATOM 599 O O . GLU A 1 77 ? -13.961 5.035 22.337 1.00 83.19 77 GLU A O 1
ATOM 604 N N . GLU A 1 78 ? -15.334 3.277 22.082 1.00 81.69 78 GLU A N 1
ATOM 605 C CA . GLU A 1 78 ? -16.528 4.084 21.808 1.00 81.69 78 GLU A CA 1
ATOM 606 C C . GLU A 1 78 ? -16.926 4.930 23.021 1.00 81.69 78 GLU A C 1
ATOM 608 O O . GLU A 1 78 ? -17.214 6.121 22.866 1.00 81.69 78 GLU A O 1
ATOM 613 N N . ASP A 1 79 ? -16.873 4.360 24.223 1.00 80.62 79 ASP A N 1
ATOM 614 C CA . ASP A 1 79 ? -17.202 5.063 25.462 1.00 80.62 79 ASP A CA 1
ATOM 615 C C . ASP A 1 79 ? -16.161 6.147 25.793 1.00 80.62 79 ASP A C 1
ATOM 617 O O . ASP A 1 79 ? -16.522 7.284 26.118 1.00 80.62 79 ASP A O 1
ATOM 621 N N . ASN A 1 80 ? -14.868 5.874 25.577 1.00 74.56 80 ASN A N 1
ATOM 622 C CA . ASN A 1 80 ? -13.809 6.881 25.713 1.00 74.56 80 ASN A CA 1
ATOM 623 C C . ASN A 1 80 ? -13.911 8.011 24.669 1.00 74.56 80 ASN A C 1
ATOM 625 O O . ASN A 1 80 ? -13.664 9.182 24.984 1.00 74.56 80 ASN A O 1
ATOM 629 N N . LYS A 1 81 ? -14.310 7.699 23.428 1.00 67.25 81 LYS A N 1
ATOM 630 C CA . LYS A 1 81 ? -14.547 8.703 22.371 1.00 67.25 81 LYS A CA 1
ATOM 631 C C . LYS A 1 81 ? -15.763 9.578 22.681 1.00 67.25 81 LYS A C 1
ATOM 633 O O . LYS A 1 81 ? -15.746 10.767 22.375 1.00 67.25 81 LYS A O 1
ATOM 638 N N . ARG A 1 82 ? -16.801 9.038 23.330 1.00 60.91 82 ARG A N 1
ATOM 639 C CA . ARG A 1 82 ? -17.965 9.820 23.790 1.00 60.91 82 ARG A CA 1
ATOM 640 C C . ARG A 1 82 ? -17.615 10.795 24.917 1.00 60.91 82 ARG A C 1
ATOM 642 O O . ARG A 1 82 ? -18.164 11.894 24.939 1.00 60.91 82 ARG A O 1
A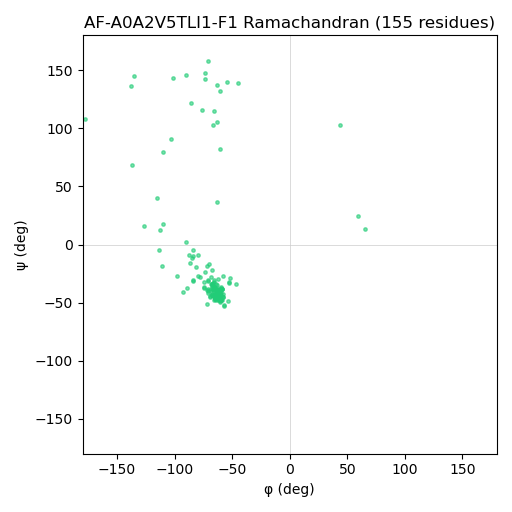TOM 649 N N . GLY A 1 83 ? -16.683 10.437 25.804 1.00 59.34 83 GLY A N 1
ATOM 650 C CA . GLY A 1 83 ? -16.191 11.321 26.872 1.00 59.34 83 GLY A CA 1
ATOM 651 C C . GLY A 1 83 ? -15.270 12.450 26.386 1.00 59.34 83 GLY A C 1
ATOM 652 O O . GLY A 1 83 ? -15.165 13.492 27.031 1.00 59.34 83 GLY A O 1
ATOM 653 N N . THR A 1 84 ? -14.627 12.281 25.227 1.00 55.38 84 THR A N 1
ATOM 654 C CA . THR A 1 84 ? -13.657 13.233 24.668 1.00 55.38 84 THR A CA 1
ATOM 655 C C . THR A 1 84 ? -14.212 13.930 23.429 1.00 55.38 84 THR A C 1
ATOM 657 O O . THR A 1 84 ? -13.878 13.597 22.304 1.00 55.38 84 THR A O 1
ATOM 660 N N . HIS A 1 85 ? -15.052 14.941 23.669 1.00 53.28 85 HIS A N 1
ATOM 661 C CA . HIS A 1 85 ? -15.385 16.041 22.757 1.00 53.28 85 HIS A CA 1
ATOM 662 C C . HIS A 1 85 ? -15.648 15.639 21.289 1.00 53.28 85 HIS A C 1
ATOM 664 O O . HIS A 1 85 ? -14.728 15.495 20.483 1.00 53.28 85 HIS A O 1
ATOM 670 N N . GLN A 1 86 ? -16.925 15.595 20.897 1.00 54.69 86 GLN A N 1
ATOM 671 C CA . GLN A 1 86 ? -17.325 15.665 19.489 1.00 54.69 86 GLN A CA 1
ATOM 672 C C . GLN A 1 86 ? -16.853 17.006 18.899 1.00 54.69 86 GLN A C 1
ATOM 674 O O . GLN A 1 86 ? -17.592 17.988 18.847 1.00 54.69 86 GLN A O 1
ATOM 679 N N . LEU A 1 87 ? -15.583 17.090 18.500 1.00 57.28 87 LEU A N 1
ATOM 680 C CA . LEU A 1 87 ? -15.066 18.207 17.729 1.00 57.28 87 LEU A CA 1
ATOM 681 C C . LEU A 1 87 ? -15.820 18.188 16.403 1.00 57.28 87 LEU A C 1
ATOM 683 O O . LEU A 1 87 ? -15.580 17.334 15.552 1.00 57.28 87 LEU A O 1
ATOM 687 N N . SER A 1 88 ? -16.758 19.124 16.251 1.00 66.56 88 SER A N 1
ATOM 688 C CA . SER A 1 88 ? -17.390 19.426 14.968 1.00 66.56 88 SER A CA 1
ATOM 689 C C . SER A 1 88 ? -16.307 19.495 13.888 1.00 66.56 88 SER A C 1
ATOM 691 O O . SER A 1 88 ? -15.230 20.043 14.136 1.00 66.56 88 SER A O 1
ATOM 693 N N . ALA A 1 89 ? -16.565 18.948 12.697 1.00 65.88 89 ALA A N 1
ATOM 694 C CA . ALA A 1 89 ? -15.593 18.911 11.598 1.00 65.88 89 ALA A CA 1
ATOM 695 C C . ALA A 1 89 ? -14.992 20.302 11.294 1.00 65.88 89 ALA A C 1
ATOM 697 O O . ALA A 1 89 ? -13.829 20.415 10.916 1.00 65.88 89 ALA A O 1
ATOM 698 N N . VAL A 1 90 ? -15.758 21.367 11.555 1.00 67.12 90 VAL A N 1
ATOM 699 C CA . VAL A 1 90 ? -15.317 22.766 11.448 1.00 67.12 90 VAL A CA 1
ATOM 700 C C . VAL A 1 90 ? -14.384 23.173 12.601 1.00 67.12 90 VAL A C 1
ATOM 702 O O . VAL A 1 90 ? -13.406 23.882 12.387 1.00 67.12 90 VAL A O 1
ATOM 705 N N . GLY A 1 91 ? -14.623 22.680 13.818 1.00 66.56 91 GLY A N 1
ATOM 706 C CA . GLY A 1 91 ? -13.748 22.882 14.979 1.00 66.56 91 GLY A CA 1
ATOM 707 C C . GLY A 1 91 ? -12.403 22.156 14.864 1.00 66.56 91 GLY A C 1
ATOM 708 O O . GLY A 1 91 ? -11.395 22.639 15.379 1.00 66.56 91 GLY A O 1
ATOM 709 N N . ALA A 1 92 ? -12.346 21.046 14.121 1.00 68.50 92 ALA A N 1
ATOM 710 C CA . ALA A 1 92 ? -11.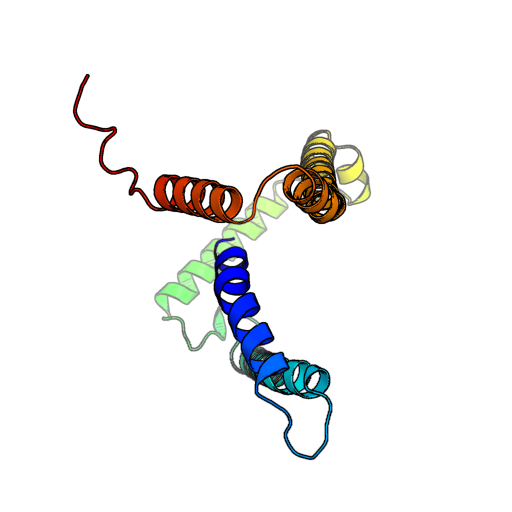091 20.359 13.820 1.00 68.50 92 ALA A CA 1
ATOM 711 C C . ALA A 1 92 ? -10.139 21.226 12.970 1.00 68.50 92 ALA A C 1
ATOM 713 O O . ALA A 1 92 ? -8.927 21.195 13.187 1.00 68.50 92 ALA A O 1
ATOM 714 N N . LEU A 1 93 ? -10.672 22.061 12.067 1.00 71.75 93 LEU A N 1
ATOM 715 C CA . LEU A 1 93 ? -9.881 22.969 11.222 1.00 71.75 93 LEU A CA 1
ATOM 716 C C . LEU A 1 93 ? -9.194 24.095 12.014 1.00 71.75 93 LEU A C 1
ATOM 718 O O . LEU A 1 93 ? -8.195 24.646 11.555 1.00 71.75 93 LEU A O 1
ATOM 722 N N . GLY A 1 94 ? -9.684 24.423 13.213 1.00 77.00 94 GLY A N 1
ATOM 723 C CA . GLY A 1 94 ? -9.053 25.396 14.111 1.00 77.00 94 GLY A CA 1
ATOM 724 C C . GLY A 1 94 ? -7.928 24.813 14.973 1.00 77.00 94 GLY A C 1
ATOM 725 O O . GLY A 1 94 ? -7.199 25.553 15.632 1.00 77.00 94 GLY A O 1
ATOM 726 N N . HIS A 1 95 ? -7.760 23.489 14.996 1.00 81.38 95 HIS A N 1
ATOM 727 C CA . HIS A 1 95 ? -6.862 22.839 15.941 1.00 81.38 95 HIS A CA 1
ATOM 728 C C . HIS A 1 95 ? -5.419 22.798 15.410 1.00 81.38 95 HIS A C 1
ATOM 730 O O . HIS A 1 95 ? -5.132 22.171 14.389 1.00 81.38 95 HIS A O 1
ATOM 736 N N . LYS A 1 96 ? -4.461 23.386 16.145 1.00 80.25 96 LYS A N 1
ATOM 737 C CA . LYS A 1 96 ? -3.029 23.437 15.762 1.00 80.25 96 LYS A CA 1
ATOM 738 C C . LYS A 1 96 ? -2.438 22.059 15.423 1.00 80.25 96 LYS A C 1
ATOM 740 O O . LYS A 1 96 ? -1.585 21.938 14.547 1.00 80.25 96 LYS A O 1
ATOM 745 N N . ARG A 1 97 ? -2.923 21.001 16.084 1.00 79.12 97 ARG A N 1
ATOM 746 C CA . ARG A 1 97 ? -2.520 19.606 15.823 1.00 79.12 97 ARG A CA 1
ATOM 747 C C . ARG A 1 97 ? -2.893 19.132 14.412 1.00 79.12 97 ARG A C 1
ATOM 749 O O . ARG A 1 97 ? -2.100 18.427 13.801 1.00 79.12 97 ARG A O 1
ATOM 756 N N . VAL A 1 98 ? -4.051 19.544 13.890 1.00 86.00 98 VAL A N 1
ATOM 757 C CA . VAL A 1 98 ? -4.492 19.209 12.525 1.00 86.00 98 VAL A CA 1
ATOM 758 C C . VAL A 1 98 ? -3.598 19.901 11.504 1.00 86.00 98 VAL A C 1
ATOM 760 O O . VAL A 1 98 ? -3.135 19.249 10.577 1.00 86.00 98 VAL A O 1
ATOM 763 N N . TRP A 1 99 ? -3.250 21.171 11.723 1.00 89.50 99 TRP A N 1
ATOM 764 C CA . TRP A 1 99 ? -2.323 21.899 10.850 1.00 89.50 99 TRP A CA 1
ATOM 765 C C . TRP A 1 99 ? -0.899 21.346 10.867 1.00 89.50 99 TRP A C 1
ATOM 767 O O . TRP A 1 99 ? -0.260 21.298 9.820 1.00 89.50 99 TRP A O 1
ATOM 777 N N . HIS A 1 100 ? -0.399 20.880 12.014 1.00 87.62 100 HIS A N 1
ATOM 778 C CA . HIS A 1 100 ? 0.890 20.187 12.048 1.00 87.62 100 HIS A CA 1
ATOM 779 C C . HIS A 1 100 ? 0.853 18.865 11.280 1.00 87.62 100 HIS A C 1
ATOM 781 O O . HIS A 1 100 ? 1.739 18.630 10.464 1.00 87.62 100 HIS A O 1
ATOM 787 N N . LEU A 1 101 ? -0.182 18.040 11.471 1.00 86.62 101 LEU A N 1
ATOM 788 C CA . LEU A 1 101 ? -0.336 16.795 10.714 1.00 86.62 101 LEU A CA 1
ATOM 789 C C . LEU A 1 101 ? -0.479 17.063 9.209 1.00 86.62 101 LEU A C 1
ATOM 791 O O . LEU A 1 101 ? 0.210 16.434 8.408 1.00 86.62 101 LEU A O 1
ATOM 795 N N . ALA A 1 102 ? -1.311 18.034 8.826 1.00 88.44 102 ALA A N 1
ATOM 796 C CA . ALA A 1 102 ? -1.493 18.444 7.438 1.00 88.44 102 ALA A CA 1
ATOM 797 C C . ALA A 1 102 ? -0.180 18.954 6.830 1.00 88.44 102 ALA A C 1
ATOM 799 O O . ALA A 1 102 ? 0.213 18.506 5.757 1.00 88.44 102 ALA A O 1
ATOM 800 N N . GLY A 1 103 ? 0.544 19.822 7.541 1.00 92.06 103 GLY A N 1
ATOM 801 C CA . GLY A 1 103 ? 1.847 20.326 7.116 1.00 92.06 103 GLY A CA 1
ATOM 802 C C . GLY A 1 103 ? 2.863 19.205 6.907 1.00 92.06 103 GLY A C 1
ATOM 803 O O . GLY A 1 103 ? 3.536 19.179 5.881 1.00 92.06 103 GLY A O 1
ATOM 804 N N . THR A 1 104 ? 2.938 18.233 7.820 1.00 91.38 104 THR A N 1
ATOM 805 C CA . THR A 1 104 ? 3.819 17.066 7.662 1.00 91.38 104 THR A CA 1
ATOM 806 C C . THR A 1 104 ? 3.466 16.250 6.419 1.00 91.38 104 THR A C 1
ATOM 808 O O . THR A 1 104 ? 4.366 15.890 5.662 1.00 91.38 104 THR A O 1
ATOM 811 N N . VAL A 1 105 ? 2.180 15.985 6.172 1.00 89.94 105 VAL A N 1
ATOM 812 C CA . VAL A 1 105 ? 1.733 15.225 4.992 1.00 89.94 105 VAL A CA 1
ATOM 813 C C . VAL A 1 105 ? 2.031 15.984 3.697 1.00 89.94 105 VAL A C 1
ATOM 815 O O . VAL A 1 105 ? 2.547 15.395 2.748 1.00 89.94 105 VAL A O 1
ATOM 818 N N . VAL A 1 106 ? 1.772 17.293 3.668 1.00 93.19 106 VAL A N 1
ATOM 819 C CA . VAL A 1 106 ? 2.038 18.150 2.502 1.00 93.19 106 VAL A CA 1
ATOM 820 C C . VAL A 1 106 ? 3.532 18.221 2.204 1.00 93.19 106 VAL A C 1
ATOM 822 O O . VAL A 1 106 ? 3.933 18.016 1.061 1.00 93.19 106 VAL A O 1
ATOM 825 N N . LEU A 1 107 ? 4.368 18.458 3.217 1.00 91.62 107 LEU A N 1
ATOM 826 C CA . LEU A 1 107 ? 5.821 18.512 3.050 1.00 91.62 107 LEU A CA 1
ATOM 827 C C . LEU A 1 107 ? 6.383 17.163 2.593 1.00 91.62 107 LEU A C 1
ATOM 829 O O . LEU A 1 107 ? 7.220 17.120 1.693 1.00 91.62 107 LEU A O 1
ATOM 833 N N . HIS A 1 108 ? 5.892 16.060 3.161 1.00 92.06 108 HIS A N 1
ATOM 834 C CA . HIS A 1 108 ? 6.280 14.720 2.732 1.00 92.06 108 HIS A CA 1
ATOM 835 C C . HIS A 1 108 ? 5.932 14.474 1.257 1.00 92.06 108 HIS A C 1
ATOM 837 O O . HIS A 1 108 ? 6.791 14.047 0.484 1.00 92.06 108 HIS A O 1
ATOM 843 N N . GLY A 1 109 ? 4.701 14.804 0.852 1.00 88.19 109 GLY A N 1
ATOM 844 C CA . GLY A 1 109 ? 4.265 14.712 -0.539 1.00 88.19 109 GLY A CA 1
ATOM 845 C C . GLY A 1 109 ? 5.116 15.579 -1.465 1.00 88.19 109 GLY A C 1
ATOM 846 O O . GLY A 1 109 ? 5.615 15.088 -2.473 1.00 88.19 109 GLY A O 1
ATOM 847 N N . ALA A 1 110 ? 5.352 16.841 -1.101 1.00 90.81 110 ALA A N 1
ATOM 848 C CA . ALA A 1 110 ? 6.147 17.772 -1.897 1.00 90.81 110 ALA A CA 1
ATOM 849 C C . ALA A 1 110 ? 7.570 17.251 -2.153 1.00 90.81 110 ALA A C 1
ATOM 851 O O . ALA A 1 110 ? 8.039 17.282 -3.292 1.00 90.81 110 ALA A O 1
ATOM 852 N N . VAL A 1 111 ? 8.242 16.715 -1.127 1.00 88.62 111 VAL A N 1
ATOM 853 C CA . VAL A 1 111 ? 9.581 16.121 -1.274 1.00 88.62 111 VAL A CA 1
ATOM 854 C C . VAL A 1 111 ? 9.536 14.886 -2.176 1.00 88.62 111 VAL A C 1
ATOM 856 O O . VAL A 1 111 ? 10.349 14.774 -3.094 1.00 88.62 111 VAL A O 1
ATOM 859 N N . ALA A 1 112 ? 8.572 13.984 -1.966 1.00 86.19 112 ALA A N 1
ATOM 860 C CA . ALA A 1 112 ? 8.442 12.766 -2.764 1.00 86.19 112 ALA A CA 1
ATOM 861 C C . ALA A 1 112 ? 8.184 13.064 -4.253 1.00 86.19 112 ALA A C 1
ATOM 863 O O . ALA A 1 112 ? 8.865 12.514 -5.119 1.00 86.19 112 ALA A O 1
ATOM 864 N N . TYR A 1 113 ? 7.258 13.979 -4.556 1.00 86.62 113 TYR A N 1
ATOM 865 C CA . TYR A 1 113 ? 6.948 14.388 -5.928 1.00 86.62 113 TYR A CA 1
ATOM 866 C C . TYR A 1 113 ? 8.105 15.134 -6.593 1.00 86.62 113 TYR A C 1
ATOM 868 O O . TYR A 1 113 ? 8.390 14.892 -7.765 1.00 86.62 113 TYR A O 1
ATOM 876 N N . THR A 1 114 ? 8.808 15.998 -5.852 1.00 84.44 114 THR A N 1
ATOM 877 C CA . THR A 1 114 ? 9.982 16.711 -6.379 1.00 84.44 114 THR A CA 1
ATOM 878 C C . THR A 1 114 ? 11.068 15.725 -6.785 1.00 84.44 114 THR A C 1
ATOM 880 O O . THR A 1 114 ? 11.588 15.815 -7.896 1.00 84.44 114 THR A O 1
ATOM 883 N N . LEU A 1 115 ? 11.369 14.743 -5.928 1.00 81.56 115 LEU A N 1
ATOM 884 C CA . LEU A 1 115 ? 12.319 13.682 -6.250 1.00 81.56 115 LEU A CA 1
ATOM 885 C C . LEU A 1 115 ? 11.856 12.879 -7.465 1.00 81.56 115 LEU A C 1
ATOM 887 O O . LEU A 1 115 ? 12.647 12.682 -8.376 1.00 81.56 115 LEU A O 1
ATOM 891 N N . PHE A 1 116 ? 10.590 12.471 -7.538 1.00 81.56 116 PHE A N 1
ATOM 892 C CA . PHE A 1 116 ? 10.080 11.712 -8.683 1.00 81.56 116 PHE A CA 1
ATOM 893 C C . PHE A 1 116 ? 10.204 12.481 -10.009 1.00 81.56 116 PHE A C 1
ATOM 895 O O . PHE A 1 116 ? 10.633 11.916 -11.013 1.00 81.56 116 PHE A O 1
ATOM 902 N N . PHE A 1 117 ? 9.896 13.781 -10.006 1.00 84.31 117 PHE A N 1
ATOM 903 C CA . PHE A 1 117 ? 9.980 14.630 -11.196 1.00 84.31 117 PHE A CA 1
ATOM 904 C C . PHE A 1 117 ? 11.425 14.941 -11.611 1.00 84.31 117 PHE A C 1
ATOM 906 O O . PHE A 1 117 ? 11.745 14.956 -12.798 1.00 84.31 117 PHE A O 1
ATOM 913 N N . TRP A 1 118 ? 12.317 15.169 -10.643 1.00 81.69 118 TRP A N 1
ATOM 914 C CA . TRP A 1 118 ? 13.722 15.496 -10.908 1.00 81.69 118 TRP A CA 1
ATOM 915 C C . TRP A 1 118 ? 14.624 14.272 -11.074 1.00 81.69 118 TRP A C 1
ATOM 917 O O . TRP A 1 118 ? 15.711 14.402 -11.634 1.00 81.69 118 TRP A O 1
ATOM 927 N N . MET A 1 119 ? 14.191 13.080 -10.657 1.00 81.19 119 MET A N 1
ATOM 928 C CA . MET A 1 119 ? 14.953 11.834 -10.789 1.00 81.19 119 MET A CA 1
ATOM 929 C C . MET A 1 119 ? 15.421 11.568 -12.230 1.00 81.19 119 MET A C 1
ATOM 931 O O . MET A 1 119 ? 16.619 11.350 -12.414 1.00 81.19 119 MET A O 1
ATOM 935 N N . PRO A 1 120 ? 14.571 11.656 -13.275 1.00 78.56 120 PRO A N 1
ATOM 936 C CA . PRO A 1 120 ? 15.015 11.480 -14.658 1.00 78.56 120 PRO A CA 1
ATOM 937 C C . PRO A 1 120 ? 16.101 12.478 -15.072 1.00 78.56 120 PRO A C 1
ATOM 939 O O . PRO A 1 120 ? 17.051 12.107 -15.758 1.00 78.56 120 PRO A O 1
ATOM 942 N N . GLN A 1 121 ? 15.997 13.734 -14.625 1.00 75.69 121 GLN A N 1
ATOM 943 C CA . GLN A 1 121 ? 16.966 14.782 -14.939 1.00 75.69 121 GLN A CA 1
ATOM 944 C C . GLN A 1 121 ? 18.296 14.565 -14.212 1.00 75.69 121 GLN A C 1
ATOM 946 O O . GLN A 1 121 ? 19.346 14.698 -14.832 1.00 75.69 121 GLN A O 1
ATOM 951 N N . VAL A 1 122 ? 18.264 14.177 -12.933 1.00 77.00 122 VAL A N 1
ATOM 952 C CA . VAL A 1 122 ? 19.455 13.800 -12.154 1.00 77.00 122 VAL A CA 1
ATOM 953 C C . VAL A 1 122 ? 20.154 12.597 -12.792 1.00 77.00 122 VAL A C 1
ATOM 955 O O . VAL A 1 122 ? 21.370 12.603 -12.961 1.00 77.00 122 VAL A O 1
ATOM 958 N N . VAL A 1 123 ? 19.404 11.579 -13.222 1.00 73.38 123 VAL A N 1
ATOM 959 C CA . VAL A 1 123 ? 19.974 10.431 -13.945 1.00 73.38 123 VAL A CA 1
ATOM 960 C C . VAL A 1 123 ? 20.578 10.874 -15.280 1.00 73.38 123 VAL A C 1
ATOM 962 O O . VAL A 1 123 ? 21.683 10.454 -15.624 1.00 73.38 123 VAL A O 1
ATOM 965 N N . LYS A 1 124 ? 19.905 11.763 -16.018 1.00 67.06 124 LYS A N 1
ATOM 966 C CA . LYS A 1 124 ? 20.378 12.282 -17.306 1.00 67.06 124 LYS A CA 1
ATOM 967 C C . LYS A 1 124 ? 21.666 13.100 -17.169 1.00 67.06 124 LYS A C 1
ATOM 969 O O . LYS A 1 124 ? 22.608 12.848 -17.919 1.00 67.06 124 LYS A O 1
ATOM 974 N N . THR A 1 125 ? 21.760 14.011 -16.201 1.00 71.31 125 THR A N 1
ATOM 975 C CA . THR A 1 125 ? 22.973 14.812 -15.953 1.00 71.31 125 THR A CA 1
ATOM 976 C C . THR A 1 125 ? 24.141 13.958 -15.468 1.00 71.31 125 THR A C 1
ATOM 978 O O . THR A 1 125 ? 25.263 14.138 -15.938 1.00 71.31 125 THR A O 1
ATOM 981 N N . LEU A 1 126 ? 23.885 12.956 -14.622 1.00 64.88 126 LEU A N 1
ATOM 982 C CA . LEU A 1 126 ? 24.895 11.965 -14.239 1.00 64.88 126 LEU A CA 1
ATOM 983 C C . LEU A 1 126 ? 25.326 11.081 -15.426 1.00 64.88 126 LEU A C 1
ATOM 985 O O . LEU A 1 126 ? 26.478 10.650 -15.491 1.00 64.88 126 LEU A O 1
ATOM 989 N N . SER A 1 127 ? 24.432 10.825 -16.389 1.00 61.28 127 SER A N 1
ATOM 990 C CA . SER A 1 127 ? 24.725 10.004 -17.572 1.00 61.28 127 SER A CA 1
ATOM 991 C C . SER A 1 127 ? 25.522 10.727 -18.665 1.00 61.28 127 SER A C 1
ATOM 993 O O . SER A 1 127 ? 26.279 10.072 -19.381 1.00 61.28 127 SER A O 1
ATOM 995 N N . GLN A 1 128 ? 25.405 12.057 -18.776 1.00 60.19 128 GLN A N 1
ATOM 996 C CA . GLN A 1 128 ? 26.056 12.849 -19.829 1.00 60.19 128 GLN A CA 1
ATOM 997 C C . GLN A 1 128 ? 27.547 13.152 -19.571 1.00 60.19 128 GLN A C 1
ATOM 999 O O . GLN A 1 128 ? 28.225 13.612 -20.484 1.00 60.19 128 GLN A O 1
ATOM 1004 N N . GLY A 1 129 ? 28.083 12.861 -18.375 1.00 58.72 129 GLY A N 1
ATOM 1005 C CA . GLY A 1 129 ? 29.464 13.207 -17.988 1.00 58.72 129 GLY A CA 1
ATOM 1006 C C . GLY A 1 129 ? 30.449 12.049 -17.750 1.00 58.72 129 GLY A C 1
ATOM 1007 O O . GLY A 1 129 ? 31.622 12.315 -17.503 1.00 58.72 129 GLY A O 1
ATOM 1008 N N . TYR A 1 130 ? 30.035 10.771 -17.805 1.00 55.84 130 TYR A N 1
ATOM 1009 C CA . TYR A 1 130 ? 30.914 9.635 -17.462 1.00 55.84 130 TYR A CA 1
ATOM 1010 C C . TYR A 1 130 ? 30.796 8.425 -18.410 1.00 55.84 130 TYR A C 1
ATOM 1012 O O . TYR A 1 130 ? 29.703 7.958 -18.750 1.00 55.84 130 TYR A O 1
ATOM 1020 N N . SER A 1 131 ? 31.958 7.866 -18.783 1.00 59.88 131 SER A N 1
ATOM 1021 C CA . SER A 1 131 ? 32.105 6.632 -19.578 1.00 59.88 131 SER A CA 1
ATOM 1022 C C . SER A 1 131 ? 31.353 5.446 -18.947 1.00 59.88 131 SER A C 1
ATOM 1024 O O . SER A 1 131 ? 31.365 5.276 -17.723 1.00 59.88 131 SER A O 1
ATOM 1026 N N . ASN A 1 132 ? 30.702 4.627 -19.789 1.00 54.66 132 ASN A N 1
ATOM 1027 C CA . ASN A 1 132 ? 29.788 3.529 -19.419 1.00 54.66 132 ASN A CA 1
ATOM 1028 C C . ASN A 1 132 ? 30.338 2.604 -18.308 1.00 54.66 132 ASN A C 1
ATOM 1030 O O . ASN A 1 132 ? 29.584 2.156 -17.447 1.00 54.66 132 ASN A O 1
ATOM 1034 N N . ALA A 1 133 ? 31.656 2.377 -18.261 1.00 56.41 133 ALA A N 1
ATOM 1035 C CA . ALA A 1 133 ? 32.301 1.505 -17.276 1.00 56.41 133 ALA A CA 1
ATOM 1036 C C . ALA A 1 133 ? 32.241 2.036 -15.828 1.00 56.41 133 ALA A C 1
ATOM 1038 O O . ALA A 1 133 ? 32.082 1.261 -14.887 1.00 56.41 133 ALA A O 1
ATOM 1039 N N . ARG A 1 134 ? 32.318 3.360 -15.619 1.00 55.88 134 ARG A N 1
ATOM 1040 C CA . ARG A 1 134 ? 32.317 3.952 -14.265 1.00 55.88 134 ARG A CA 1
ATOM 1041 C C . ARG A 1 134 ? 30.905 4.031 -13.673 1.00 55.88 134 ARG A C 1
ATOM 1043 O O . ARG A 1 134 ? 30.748 3.917 -12.460 1.00 55.88 134 ARG A O 1
ATOM 1050 N N . ARG A 1 135 ? 29.881 4.124 -14.533 1.00 54.94 135 ARG A N 1
ATOM 1051 C CA . ARG A 1 135 ? 28.458 4.107 -14.147 1.00 54.94 135 ARG A CA 1
ATOM 1052 C C . ARG A 1 135 ? 28.062 2.805 -13.454 1.00 54.94 135 ARG A C 1
ATOM 1054 O O . ARG A 1 135 ? 27.395 2.838 -12.426 1.00 54.94 135 ARG A O 1
ATOM 1061 N N . HIS A 1 136 ? 28.530 1.668 -13.965 1.00 55.19 136 HIS A N 1
ATOM 1062 C CA . HIS A 1 136 ? 28.208 0.365 -13.380 1.00 55.19 136 HIS A CA 1
ATOM 1063 C C . HIS A 1 136 ? 28.912 0.154 -12.031 1.00 55.19 136 HIS A C 1
ATOM 1065 O O . HIS A 1 136 ? 28.342 -0.473 -11.141 1.00 55.19 136 HIS A O 1
ATOM 1071 N N . CYS A 1 137 ? 30.108 0.723 -11.840 1.00 61.72 137 CYS A N 1
ATOM 1072 C CA . CYS A 1 137 ? 30.830 0.640 -10.570 1.00 61.72 137 CYS A CA 1
ATOM 1073 C C . CYS A 1 137 ? 30.156 1.448 -9.455 1.00 61.72 137 CYS A C 1
ATOM 1075 O O . CYS A 1 137 ? 30.003 0.933 -8.354 1.00 61.72 137 CYS A O 1
ATOM 1077 N N . VAL A 1 138 ? 29.704 2.677 -9.725 1.00 64.44 138 VAL A N 1
ATOM 1078 C CA . VAL A 1 138 ? 29.072 3.521 -8.691 1.00 64.44 138 VAL A CA 1
ATOM 1079 C C . VAL A 1 138 ? 27.732 2.941 -8.242 1.00 64.44 138 VAL A C 1
ATOM 1081 O O . VAL A 1 138 ? 27.481 2.844 -7.043 1.00 64.44 138 VAL A O 1
ATOM 1084 N N . VAL A 1 139 ? 26.904 2.483 -9.189 1.00 59.31 139 VAL A N 1
ATOM 1085 C CA . VAL A 1 139 ? 25.619 1.846 -8.866 1.00 59.31 139 VAL A CA 1
ATOM 1086 C C . VAL A 1 139 ? 25.846 0.563 -8.065 1.00 59.31 139 VAL A C 1
ATOM 1088 O O . VAL A 1 139 ? 25.232 0.389 -7.019 1.00 59.31 139 VAL A O 1
ATOM 1091 N N . ARG A 1 140 ? 26.793 -0.295 -8.472 1.00 60.31 140 ARG A N 1
ATOM 1092 C CA . ARG A 1 140 ? 27.103 -1.534 -7.740 1.00 60.31 140 ARG A CA 1
ATOM 1093 C C . ARG A 1 140 ? 27.684 -1.291 -6.350 1.00 60.31 140 ARG A C 1
ATOM 1095 O O . ARG A 1 140 ? 27.326 -2.029 -5.442 1.00 60.31 140 ARG A O 1
ATOM 1102 N N . ILE A 1 141 ? 28.526 -0.273 -6.161 1.00 68.19 141 ILE A N 1
ATOM 1103 C CA . ILE A 1 141 ? 29.072 0.089 -4.842 1.00 68.19 141 ILE A CA 1
ATOM 1104 C C . ILE A 1 141 ? 27.964 0.622 -3.930 1.00 68.19 141 ILE A C 1
ATOM 1106 O O . ILE A 1 141 ? 27.876 0.200 -2.781 1.00 68.19 141 ILE A O 1
ATOM 1110 N N . ALA A 1 142 ? 27.077 1.483 -4.438 1.00 57.97 142 ALA A N 1
ATOM 1111 C CA . ALA A 1 142 ? 25.935 1.973 -3.670 1.00 57.97 142 ALA A CA 1
ATOM 1112 C C . ALA A 1 142 ? 25.005 0.823 -3.246 1.00 57.97 142 ALA A C 1
ATOM 1114 O O . ALA A 1 142 ? 24.598 0.756 -2.087 1.00 57.97 142 ALA A O 1
ATOM 1115 N N . THR A 1 143 ? 24.734 -0.130 -4.146 1.00 61.44 143 THR A N 1
ATOM 1116 C CA . THR A 1 143 ? 23.940 -1.326 -3.832 1.00 61.44 143 THR A CA 1
ATOM 1117 C C . THR A 1 143 ? 24.665 -2.268 -2.861 1.00 61.44 143 THR A C 1
ATOM 1119 O O . THR A 1 143 ? 24.020 -2.806 -1.968 1.00 61.44 143 THR A O 1
ATOM 1122 N N . LEU A 1 144 ? 25.992 -2.423 -2.954 1.00 62.88 144 LEU A N 1
ATOM 1123 C CA . LEU A 1 144 ? 26.805 -3.196 -1.999 1.00 62.88 144 LEU A CA 1
ATOM 1124 C C . LEU A 1 144 ? 26.791 -2.579 -0.595 1.00 62.88 144 LEU A C 1
ATOM 1126 O O . LEU A 1 144 ? 26.645 -3.301 0.384 1.00 62.88 144 LEU A O 1
ATOM 1130 N N . VAL A 1 145 ? 26.884 -1.253 -0.487 1.00 64.69 145 VAL A N 1
ATOM 1131 C CA . VAL A 1 145 ? 26.813 -0.530 0.795 1.00 64.69 145 VAL A CA 1
ATOM 1132 C C . VAL A 1 145 ? 25.417 -0.627 1.420 1.00 64.69 145 VAL A C 1
ATOM 1134 O O . VAL A 1 145 ? 25.297 -0.718 2.639 1.00 64.69 145 VAL A O 1
ATOM 1137 N N . LEU A 1 146 ? 24.366 -0.662 0.597 1.00 56.94 146 LEU A N 1
ATOM 1138 C CA . LEU A 1 146 ? 22.982 -0.877 1.036 1.00 56.94 146 LEU A CA 1
ATOM 1139 C C . LEU A 1 146 ? 22.682 -2.334 1.425 1.00 56.94 146 LEU A C 1
ATOM 1141 O O . LEU A 1 146 ? 21.866 -2.560 2.316 1.00 56.94 146 LEU A O 1
ATOM 1145 N N . LEU A 1 147 ? 23.334 -3.307 0.780 1.00 59.72 147 LEU A N 1
ATOM 1146 C CA . LEU A 1 147 ? 23.189 -4.741 1.058 1.00 59.72 147 LEU A CA 1
ATOM 1147 C C . LEU A 1 147 ? 24.076 -5.238 2.204 1.00 59.72 147 LEU A C 1
ATOM 1149 O O . LEU A 1 147 ? 23.874 -6.359 2.669 1.00 59.72 147 LEU A O 1
ATOM 1153 N N . LEU A 1 148 ? 25.039 -4.438 2.676 1.00 61.94 148 LEU A N 1
ATOM 1154 C CA . LEU A 1 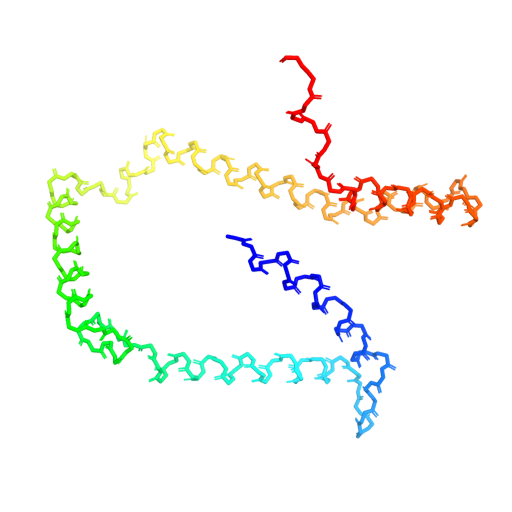148 ? 25.842 -4.803 3.837 1.00 61.94 148 LEU A CA 1
ATOM 1155 C C . LEU A 1 148 ? 24.939 -4.853 5.083 1.00 61.94 148 LEU A C 1
ATOM 1157 O O . LEU A 1 148 ? 24.408 -3.820 5.510 1.00 61.94 148 LEU A O 1
ATOM 1161 N N . PRO A 1 149 ? 24.745 -6.036 5.696 1.00 52.25 149 PRO A N 1
ATOM 1162 C CA . PRO A 1 149 ? 23.924 -6.154 6.887 1.00 52.25 149 PRO A CA 1
ATOM 1163 C C . PRO A 1 149 ? 24.536 -5.292 7.993 1.00 52.25 149 PRO A C 1
ATOM 1165 O O . PRO A 1 149 ? 25.732 -5.376 8.273 1.00 52.25 149 PRO A O 1
ATOM 1168 N N . LYS A 1 150 ? 23.704 -4.477 8.656 1.00 56.78 150 LYS A N 1
ATOM 1169 C CA . LYS A 1 150 ? 24.042 -3.636 9.825 1.00 56.78 150 LYS A CA 1
ATOM 1170 C C . LYS A 1 150 ? 24.472 -4.451 11.067 1.00 56.78 150 LYS A C 1
ATOM 1172 O O . LYS A 1 150 ? 24.135 -4.094 12.190 1.00 56.78 150 LYS A O 1
ATOM 1177 N N . ARG A 1 151 ? 25.192 -5.563 10.913 1.00 52.50 151 ARG A N 1
ATOM 1178 C CA . ARG A 1 151 ? 25.568 -6.467 12.009 1.00 52.50 151 ARG A CA 1
ATOM 1179 C C . ARG A 1 151 ? 26.901 -6.127 12.682 1.00 52.50 151 ARG A C 1
ATOM 1181 O O . ARG A 1 151 ? 27.286 -6.829 13.602 1.00 52.50 151 ARG A O 1
ATOM 1188 N N . ALA A 1 152 ? 27.580 -5.051 12.278 1.00 54.69 152 ALA A N 1
ATOM 1189 C CA . ALA A 1 152 ? 28.926 -4.730 12.766 1.00 54.69 152 ALA A CA 1
ATOM 1190 C C . ALA A 1 152 ? 29.039 -3.456 13.632 1.00 54.69 152 ALA A C 1
ATOM 1192 O O . ALA A 1 152 ? 30.149 -2.999 13.869 1.00 54.69 152 ALA A O 1
ATOM 1193 N N . ARG A 1 153 ? 27.937 -2.854 14.114 1.00 51.59 153 ARG A N 1
ATOM 1194 C CA . ARG A 1 153 ? 28.000 -1.607 14.920 1.00 51.59 153 ARG A CA 1
ATOM 1195 C C . ARG A 1 153 ? 27.633 -1.759 16.409 1.00 51.59 153 ARG A C 1
ATOM 1197 O O . ARG A 1 153 ? 27.322 -0.760 17.039 1.00 51.59 153 ARG A O 1
ATOM 1204 N N . VAL A 1 154 ? 27.634 -2.974 16.974 1.00 52.97 154 VAL A N 1
ATOM 1205 C CA . VAL A 1 154 ? 27.225 -3.212 18.387 1.00 52.97 154 VAL A CA 1
ATOM 1206 C C . VAL A 1 154 ? 28.285 -3.970 19.214 1.00 52.97 154 VAL A C 1
ATOM 1208 O O . VAL A 1 154 ? 27.996 -4.459 20.295 1.00 52.97 154 VAL A O 1
ATOM 1211 N N . GLN A 1 155 ? 29.541 -4.057 18.763 1.00 45.25 155 GLN A N 1
ATOM 1212 C CA . GLN A 1 155 ? 30.629 -4.601 19.594 1.00 45.25 155 GLN A CA 1
ATOM 1213 C C . GLN A 1 155 ? 31.907 -3.764 19.478 1.00 45.25 155 GLN A C 1
ATOM 1215 O O . GLN A 1 155 ? 32.887 -4.212 18.899 1.00 45.25 155 GLN A O 1
ATOM 1220 N N . SER A 1 156 ? 31.882 -2.539 20.006 1.00 45.72 156 SER A N 1
ATOM 1221 C CA . SER A 1 156 ? 33.078 -1.837 20.505 1.00 45.72 156 SER A CA 1
ATOM 1222 C C . SER A 1 156 ? 32.668 -0.482 21.094 1.00 45.72 156 SER A C 1
ATOM 1224 O O . SER A 1 156 ? 32.341 0.428 20.327 1.00 45.72 156 SER A O 1
ATOM 1226 N N . GLY A 1 157 ? 32.710 -0.355 22.423 1.00 42.38 157 GLY A N 1
ATOM 1227 C CA . GLY A 1 157 ? 32.547 0.906 23.155 1.00 42.38 157 GLY A CA 1
ATOM 1228 C C . GLY A 1 157 ? 31.516 0.816 24.259 1.00 42.38 157 GLY A C 1
ATOM 1229 O O . GLY A 1 157 ? 30.382 1.265 24.000 1.00 42.38 157 GLY A O 1
#

Foldseek 3Di:
DVVVVVCVVPVVVVLVCQQVPPCPPVDHSVVVSCCVVVVVVVVVVVCCVVQPDPALVPHPPDDPVRSVVVVVVVVVVVVVVVVPDPCDPVNCVVDVVSVVVVVVVVVVVVVVVVCVVCVVVVVVVVVVPDDPVVVVVVVVVVVVVVPPPPPPPPPDD

Sequence (157 aa):
MTGIPISNAIGAPLSGFILDQVHWLGMSSWRWLLILEGLPAVICGVLAYLLLPNRPAEAKFLTESEKDWIITQLKDEEDNKRGTHQLSAVGALGHKRVWHLAGTVVLHGAVAYTLFFWMPQVVKTLSQGYSNARRHCVVRIATLVLLLPKRARVQSG

pLDDT: mean 77.02, std 13.14, range [42.38, 95.06]